Protein AF-A0A060BRE7-F1 (afdb_monomer_lite)

InterPro domains:
  IPR004276 Glycosyltransferase family 28, N-terminal domain [PF03033] (2-61)

Secondary structure (DSSP, 8-state):
-HHHHHHHHTT---EEE--STTHHHHHHHHHHTT--EEEEE-SSS--HHHHHHHTT-SEEEESSSS--STTEEE------HHHHT--TTTTHHHHHHHTT--TTS---------

Foldseek 3Di:
DVLLVVCVVVVPQEAEEADDPPQQVNLVSCVVVVRAYEYEHEDPERDPSSLVNLVRHPAYEYQDPDYPRPRYDYDHDDDDPCVVPPPCVVCVVVVCVVVVHDPVDDDDDDDDDD

Sequence (114 aa):
RQVRRLMQERGTDVVVGFGGYVCPPAYLAAARSRVPLVVHEANRRPGLANRLGARRAAAVLTAFPGSTLPGARRIGMPMRTGIAHLDREEHRAGARERLGLDPEKPALLVTGGS

Radius of gyration: 19.42 Å; chains: 1; bounding box: 44×31×47 Å

pLDDT: mean 94.06, std 5.68, range [49.31, 98.38]

Organism: NCBI:txid189680

Structure (mmCIF, N/CA/C/O backbone):
data_AF-A0A060BRE7-F1
#
_entry.id   AF-A0A060BRE7-F1
#
loop_
_atom_site.group_PDB
_atom_site.id
_atom_site.type_symbol
_atom_site.label_atom_id
_atom_site.label_alt_id
_atom_site.label_comp_id
_atom_site.label_asym_id
_atom_site.label_entity_id
_atom_site.label_seq_id
_atom_site.pdbx_PDB_ins_code
_atom_site.Cartn_x
_atom_site.Cartn_y
_atom_site.Cartn_z
_atom_site.occupancy
_atom_site.B_iso_or_equiv
_atom_site.auth_seq_id
_atom_site.auth_comp_id
_atom_site.auth_asym_id
_atom_site.auth_atom_id
_atom_site.pdbx_PDB_model_num
ATOM 1 N N . ARG A 1 1 ? -9.668 16.950 15.243 1.00 71.19 1 ARG A N 1
ATOM 2 C CA . ARG A 1 1 ? -11.072 17.439 15.217 1.00 71.19 1 ARG A CA 1
ATOM 3 C C . ARG A 1 1 ? -11.604 17.506 13.786 1.00 71.19 1 ARG A C 1
ATOM 5 O O . ARG A 1 1 ? -12.650 16.925 13.546 1.00 71.19 1 ARG A O 1
ATOM 12 N N . GLN A 1 2 ? -10.852 18.089 12.849 1.00 92.00 2 GLN A N 1
ATOM 13 C CA . GLN A 1 2 ? -11.228 18.212 11.433 1.00 92.00 2 GLN A CA 1
ATOM 14 C C . GLN A 1 2 ? -11.566 16.880 10.736 1.00 92.00 2 GLN A C 1
ATOM 16 O O . GLN A 1 2 ? -12.646 16.769 10.177 1.00 92.00 2 GLN A O 1
ATOM 21 N N . VAL A 1 3 ? -10.718 15.845 10.845 1.00 94.25 3 VAL A N 1
ATOM 22 C CA . VAL A 1 3 ? -10.967 14.551 10.165 1.00 94.25 3 VAL A CA 1
ATOM 23 C C . VAL A 1 3 ? -12.284 13.904 10.598 1.00 94.25 3 VAL A C 1
ATOM 25 O O . VAL A 1 3 ? -13.065 13.478 9.762 1.00 94.25 3 VAL A O 1
ATOM 28 N N . ARG A 1 4 ? -12.575 13.893 11.904 1.00 93.62 4 ARG A N 1
ATOM 29 C CA . ARG A 1 4 ? -13.836 13.348 12.425 1.00 93.62 4 ARG A CA 1
ATOM 30 C C . ARG A 1 4 ? -15.053 14.104 11.889 1.00 93.62 4 ARG A C 1
ATOM 32 O O . ARG A 1 4 ? -16.028 13.469 11.515 1.00 93.62 4 ARG A O 1
ATOM 39 N N . ARG A 1 5 ? -14.988 15.439 11.865 1.00 95.25 5 ARG A N 1
ATOM 40 C CA . ARG A 1 5 ? -16.062 16.279 11.321 1.00 95.25 5 ARG A CA 1
ATOM 41 C C . ARG A 1 5 ? -16.308 15.944 9.849 1.00 95.25 5 ARG A C 1
ATOM 43 O O . ARG A 1 5 ? -17.440 15.666 9.486 1.00 95.25 5 ARG A O 1
ATOM 50 N N . LEU A 1 6 ? -15.241 15.867 9.053 1.00 94.75 6 LEU A N 1
ATOM 51 C CA . LEU A 1 6 ? -15.334 15.498 7.643 1.00 94.75 6 LEU A CA 1
ATOM 52 C C . LEU A 1 6 ? -15.944 14.101 7.455 1.00 94.75 6 LEU A C 1
ATOM 54 O O . LEU A 1 6 ? -16.803 13.925 6.604 1.00 94.75 6 LEU A O 1
ATOM 58 N N . MET A 1 7 ? -15.540 13.118 8.264 1.00 94.62 7 MET A N 1
ATOM 59 C CA . MET A 1 7 ? -16.110 11.767 8.198 1.00 94.62 7 MET A CA 1
ATOM 60 C C . MET A 1 7 ? -17.617 11.751 8.486 1.00 94.62 7 MET A C 1
ATOM 62 O O . MET A 1 7 ? -18.356 11.043 7.811 1.00 94.62 7 MET A O 1
ATOM 66 N N . GLN A 1 8 ? -18.067 12.534 9.472 1.00 93.62 8 GLN A N 1
ATOM 67 C CA . GLN A 1 8 ? -19.484 12.661 9.823 1.00 93.62 8 GLN A CA 1
ATOM 68 C C . GLN A 1 8 ? -20.277 13.359 8.713 1.00 93.62 8 GLN A C 1
ATOM 70 O O . GLN A 1 8 ? -21.299 12.840 8.283 1.00 93.62 8 GLN A O 1
ATOM 75 N N . GLU A 1 9 ? -19.779 14.492 8.209 1.00 95.88 9 GLU A N 1
ATOM 76 C CA . GLU A 1 9 ? -20.411 15.254 7.119 1.00 95.88 9 GLU A CA 1
ATOM 77 C C . GLU A 1 9 ? -20.526 14.440 5.824 1.00 95.88 9 GLU A C 1
ATOM 79 O O . GLU A 1 9 ? -21.463 14.625 5.054 1.00 95.88 9 GLU A O 1
ATOM 84 N N . ARG A 1 10 ? -19.572 13.536 5.576 1.00 95.50 10 ARG A N 1
ATOM 85 C CA . ARG A 1 10 ? -19.543 12.678 4.386 1.00 95.50 10 ARG A CA 1
ATOM 86 C C . ARG A 1 10 ? -20.255 11.337 4.572 1.00 95.50 10 ARG A C 1
ATOM 88 O O . ARG A 1 10 ? -20.299 10.586 3.607 1.00 95.50 10 ARG A O 1
ATOM 95 N N . GLY A 1 11 ? -20.741 11.011 5.773 1.00 95.50 11 GLY A N 1
ATOM 96 C CA . GLY A 1 11 ? -21.329 9.698 6.061 1.00 95.50 11 GLY A CA 1
ATOM 97 C C . GLY A 1 11 ? -20.361 8.544 5.783 1.00 95.50 11 GLY A C 1
ATOM 98 O O . GLY A 1 11 ? -20.702 7.604 5.086 1.00 95.50 11 GLY A O 1
ATOM 99 N N . THR A 1 12 ? -19.111 8.645 6.246 1.00 96.81 12 THR A N 1
ATOM 100 C CA . THR A 1 12 ? -18.076 7.645 5.929 1.00 96.81 12 THR A CA 1
ATOM 101 C C . THR A 1 12 ? -18.375 6.282 6.559 1.00 96.81 12 THR A C 1
ATOM 103 O O . THR A 1 12 ? -18.324 6.153 7.781 1.00 96.81 12 THR A O 1
ATOM 106 N N . ASP A 1 13 ? -18.561 5.259 5.723 1.00 97.88 13 ASP A N 1
ATOM 107 C CA . ASP A 1 13 ? -18.836 3.881 6.161 1.00 97.88 13 ASP A CA 1
ATOM 108 C C . ASP A 1 13 ? -17.582 3.078 6.519 1.00 97.88 13 ASP A C 1
ATOM 110 O O . ASP A 1 13 ? -17.635 2.164 7.336 1.00 97.88 13 ASP A O 1
ATOM 114 N N . VAL A 1 14 ? -16.436 3.399 5.915 1.00 97.88 14 VAL A N 1
ATOM 115 C CA . VAL A 1 14 ? -15.164 2.694 6.126 1.00 97.88 14 VAL A CA 1
ATOM 116 C C . VAL A 1 14 ? -13.997 3.655 5.948 1.00 97.88 14 VAL A C 1
ATOM 118 O O . VAL A 1 14 ? -14.008 4.522 5.076 1.00 97.88 14 VAL A O 1
ATOM 121 N N . VAL A 1 15 ? -12.946 3.464 6.743 1.00 97.25 15 VAL A N 1
ATOM 122 C CA . VAL A 1 15 ? -11.646 4.109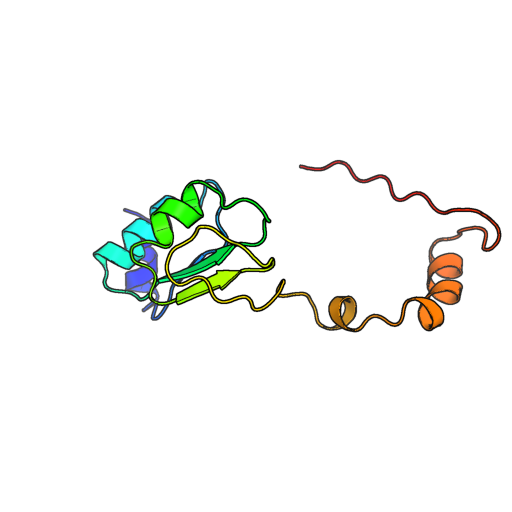 6.529 1.00 97.25 15 VAL A CA 1
ATOM 123 C C . VAL A 1 15 ? -10.637 3.058 6.097 1.00 97.25 15 VAL A C 1
ATOM 125 O O . VAL A 1 15 ? -10.473 2.046 6.773 1.00 97.25 15 VAL A O 1
ATOM 128 N N . VAL A 1 16 ? -9.922 3.317 5.003 1.00 97.25 16 VAL A N 1
ATOM 129 C CA . VAL A 1 16 ? -8.802 2.481 4.552 1.00 97.25 16 VAL A CA 1
ATOM 130 C C . VAL A 1 16 ? -7.501 3.254 4.721 1.00 97.25 16 VAL A C 1
ATOM 132 O O . VAL A 1 16 ? -7.367 4.385 4.259 1.00 97.25 16 VAL A O 1
ATOM 135 N N . GLY A 1 17 ? -6.550 2.646 5.418 1.00 96.12 17 GLY A N 1
ATOM 136 C CA . GLY A 1 17 ? -5.287 3.248 5.802 1.00 96.12 17 GLY A CA 1
ATOM 137 C C . GLY A 1 17 ? -4.084 2.477 5.290 1.00 96.12 17 GLY A C 1
ATOM 138 O O . GLY A 1 17 ? -3.994 1.274 5.511 1.00 96.12 17 GLY A O 1
ATOM 139 N N . PHE A 1 18 ? -3.133 3.178 4.676 1.00 95.75 18 PHE A N 1
ATOM 140 C CA . PHE A 1 18 ? -1.902 2.583 4.137 1.00 95.75 18 PHE A CA 1
ATOM 141 C C . PHE A 1 18 ? -0.648 2.945 4.953 1.00 95.75 18 PHE A C 1
ATOM 143 O O . PHE A 1 18 ? 0.469 2.559 4.613 1.00 95.75 18 PHE A O 1
ATOM 150 N N . GLY A 1 19 ? -0.817 3.667 6.064 1.00 92.50 19 GLY A N 1
ATOM 151 C CA . GLY A 1 19 ? 0.275 4.123 6.921 1.00 92.50 19 GLY A CA 1
ATOM 152 C C . GLY A 1 19 ? 0.823 5.498 6.536 1.00 92.50 19 GLY A C 1
ATOM 153 O O . GLY A 1 19 ? 0.189 6.273 5.828 1.00 92.50 19 GLY A O 1
ATOM 154 N N . GLY A 1 20 ? 1.994 5.840 7.072 1.00 91.56 20 GLY A N 1
ATOM 155 C CA . GLY A 1 20 ? 2.561 7.188 6.964 1.00 91.56 20 GLY A CA 1
ATOM 156 C C . GLY A 1 20 ? 2.056 8.152 8.044 1.00 91.56 20 GLY A C 1
ATOM 157 O O . GLY A 1 20 ? 1.139 7.851 8.812 1.00 91.56 20 GLY A O 1
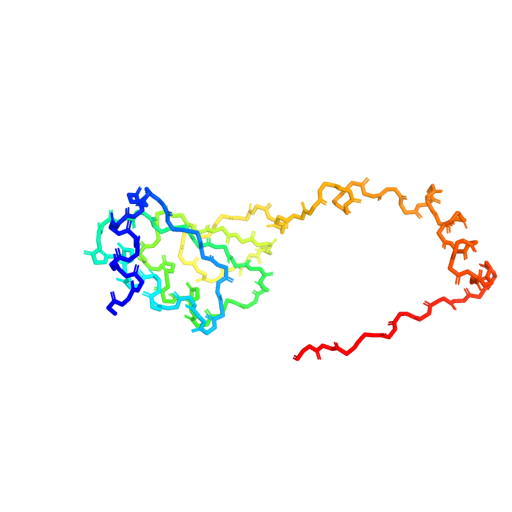ATOM 158 N N . TYR A 1 21 ? 2.695 9.319 8.135 1.00 88.81 21 TYR A N 1
ATOM 159 C CA . TYR A 1 21 ? 2.500 10.274 9.234 1.00 88.81 21 TYR A CA 1
ATOM 160 C C . TYR A 1 21 ? 1.104 10.921 9.259 1.00 88.81 21 TYR A C 1
ATOM 162 O O . TYR A 1 21 ? 0.647 11.350 10.315 1.00 88.81 21 TYR A O 1
ATOM 170 N N . VAL A 1 22 ? 0.403 10.953 8.122 1.00 90.00 22 VAL A N 1
ATOM 171 C CA . VAL A 1 22 ? -0.952 11.522 8.001 1.00 90.00 22 VAL A CA 1
ATOM 172 C C . VAL A 1 22 ? -2.061 10.589 8.500 1.00 90.00 22 VAL A C 1
ATOM 174 O O . VAL A 1 22 ? -3.166 11.042 8.791 1.00 90.00 22 VAL A O 1
ATOM 177 N N . CYS A 1 23 ? -1.788 9.289 8.621 1.00 94.50 23 CYS A N 1
ATOM 178 C CA . CYS A 1 23 ? -2.802 8.279 8.926 1.00 94.50 23 CYS A CA 1
ATOM 179 C C . CYS A 1 23 ? -3.286 8.230 10.394 1.00 94.50 23 CYS A C 1
ATOM 181 O O . CYS A 1 23 ? -4.487 8.034 10.603 1.00 94.50 23 CYS A O 1
ATOM 183 N N . PRO A 1 24 ? -2.446 8.423 11.438 1.00 95.25 24 PRO A N 1
ATOM 184 C CA . PRO A 1 24 ? -2.885 8.286 12.830 1.00 95.25 24 PRO A CA 1
ATOM 185 C C . PRO A 1 24 ? -4.110 9.139 13.220 1.00 95.25 24 PRO A C 1
ATOM 187 O O . PRO A 1 24 ? -5.011 8.597 13.868 1.00 95.25 24 PRO A O 1
ATOM 190 N N . PRO A 1 25 ? -4.237 10.424 12.817 1.00 94.38 25 PRO A N 1
ATOM 191 C CA . PRO A 1 25 ? -5.446 11.206 13.085 1.00 94.38 25 PRO A CA 1
ATOM 192 C C . PRO A 1 25 ? -6.722 10.605 12.481 1.00 94.38 25 PRO A C 1
ATOM 194 O O . PRO A 1 25 ? -7.772 10.662 13.126 1.00 94.38 25 PRO A O 1
ATOM 197 N N . ALA A 1 26 ? -6.640 10.015 11.283 1.00 95.19 26 ALA A N 1
ATOM 198 C CA . ALA A 1 26 ? -7.767 9.347 10.634 1.00 95.19 26 ALA A CA 1
ATOM 199 C C . ALA A 1 26 ? -8.132 8.039 11.342 1.00 95.19 26 ALA A C 1
ATOM 201 O O . ALA A 1 26 ? -9.306 7.801 11.618 1.00 95.19 26 ALA A O 1
ATOM 202 N N . TYR A 1 27 ? -7.138 7.245 11.748 1.00 95.62 27 TYR A N 1
ATOM 203 C CA . TYR A 1 27 ? -7.368 5.992 12.478 1.00 95.62 27 TYR A CA 1
ATOM 204 C C . TYR A 1 27 ? -8.051 6.256 13.826 1.00 95.62 27 TYR A C 1
ATOM 206 O O . TYR A 1 27 ? -9.013 5.582 14.197 1.00 95.62 27 TYR A O 1
ATOM 214 N N . LEU A 1 28 ? -7.601 7.291 14.544 1.00 94.06 28 LEU A N 1
ATOM 215 C CA . LEU A 1 28 ? -8.218 7.720 15.800 1.00 94.06 28 LEU A CA 1
ATOM 216 C C . LEU A 1 28 ? -9.631 8.282 15.597 1.00 94.06 28 LEU A C 1
ATOM 218 O O . LEU A 1 28 ? -10.487 8.109 16.466 1.00 94.06 28 LEU A O 1
ATOM 222 N N . ALA A 1 29 ? -9.886 8.984 14.490 1.00 94.75 29 ALA A N 1
ATOM 223 C CA . ALA A 1 29 ? -11.215 9.493 14.162 1.00 94.75 29 ALA A CA 1
ATOM 224 C C . ALA A 1 29 ? -12.195 8.356 13.835 1.00 94.75 29 ALA A C 1
ATOM 226 O O . ALA A 1 29 ? -13.312 8.377 14.355 1.00 94.75 29 ALA A O 1
ATOM 227 N N . ALA A 1 30 ? -11.757 7.352 13.072 1.00 95.56 30 ALA A N 1
ATOM 228 C CA . ALA A 1 30 ? -12.530 6.151 12.769 1.00 95.56 30 ALA A CA 1
ATOM 229 C C . ALA A 1 30 ? -12.913 5.395 14.044 1.00 95.56 30 ALA A C 1
ATOM 231 O O . ALA A 1 30 ? -14.098 5.205 14.316 1.00 95.56 30 ALA A O 1
ATOM 232 N N . ALA A 1 31 ? -11.930 5.111 14.907 1.00 92.81 31 ALA A N 1
ATOM 233 C CA . ALA A 1 31 ? -12.161 4.435 16.182 1.00 92.81 31 ALA A CA 1
ATOM 234 C C . ALA A 1 31 ? -13.161 5.188 17.081 1.00 92.81 31 ALA A C 1
ATOM 236 O O . ALA A 1 31 ? -14.060 4.583 17.658 1.00 92.81 31 ALA A O 1
ATOM 237 N N . ARG A 1 32 ? -13.043 6.521 17.178 1.00 92.44 32 ARG A N 1
ATOM 238 C CA . ARG A 1 32 ? -13.963 7.355 17.976 1.00 92.44 32 ARG A CA 1
ATOM 239 C C . ARG A 1 32 ? -15.368 7.458 17.390 1.00 92.44 32 ARG A C 1
ATOM 241 O O . ARG A 1 32 ? -16.299 7.729 18.138 1.00 92.44 32 ARG A O 1
ATOM 248 N N . SER A 1 33 ? -15.506 7.281 16.081 1.00 93.19 33 SER A N 1
ATOM 249 C CA . SER A 1 33 ? -16.791 7.370 15.376 1.00 93.19 33 SER A CA 1
ATOM 250 C C . SER A 1 33 ? -17.415 5.997 15.134 1.00 93.19 33 SER A C 1
ATOM 252 O O . SER A 1 33 ? -18.447 5.921 14.484 1.00 93.19 33 SER A O 1
ATOM 254 N N . ARG A 1 34 ? -16.791 4.920 15.643 1.00 94.38 34 ARG A N 1
ATOM 255 C CA . ARG A 1 34 ? -17.172 3.519 15.391 1.00 94.38 34 ARG A CA 1
ATOM 256 C C . ARG A 1 34 ? -17.258 3.167 13.899 1.00 94.38 34 ARG A C 1
ATOM 258 O O . ARG A 1 34 ? -17.988 2.261 13.522 1.00 94.38 34 ARG A O 1
ATOM 265 N N . VAL A 1 35 ? -16.477 3.857 13.071 1.00 97.19 35 VAL A N 1
ATOM 266 C CA . VAL A 1 35 ? -16.334 3.549 11.646 1.00 97.19 35 VAL A CA 1
ATOM 267 C C . VAL A 1 35 ? -15.257 2.468 11.497 1.00 97.19 35 VAL A C 1
ATOM 269 O O . VAL A 1 35 ? -14.152 2.657 12.024 1.00 97.19 35 VAL A O 1
ATOM 272 N N . PRO A 1 36 ? -15.536 1.344 10.813 1.00 98.00 36 PRO A N 1
ATOM 273 C CA . PRO A 1 36 ? -14.558 0.293 10.569 1.00 98.00 36 PRO A CA 1
ATOM 274 C C . PRO A 1 36 ? -13.285 0.815 9.890 1.00 98.00 36 PRO A C 1
ATOM 276 O O . PRO A 1 36 ? -13.329 1.548 8.901 1.00 98.00 36 PRO A O 1
ATOM 279 N N . LEU A 1 37 ? -12.135 0.406 10.428 1.00 97.94 37 LEU A N 1
ATOM 280 C CA . LEU A 1 37 ? -10.814 0.708 9.883 1.00 97.94 37 LEU A CA 1
ATOM 281 C C . LEU A 1 37 ? -10.232 -0.538 9.211 1.00 97.94 37 LEU A C 1
ATOM 283 O O . LEU A 1 37 ? -10.095 -1.576 9.854 1.00 97.94 37 LEU A O 1
ATOM 287 N N . VAL A 1 38 ? -9.817 -0.416 7.956 1.00 98.25 38 VAL A N 1
ATOM 288 C CA . VAL A 1 38 ? -8.991 -1.402 7.254 1.00 98.25 38 VAL A CA 1
ATOM 289 C C . VAL A 1 38 ? -7.580 -0.847 7.138 1.00 98.25 38 VAL A C 1
ATOM 291 O O . VAL A 1 38 ? -7.388 0.275 6.679 1.00 98.25 38 VAL A O 1
ATOM 294 N N . VAL A 1 39 ? -6.584 -1.626 7.547 1.00 97.81 39 VAL A N 1
ATOM 295 C CA . VAL A 1 39 ? -5.170 -1.267 7.392 1.00 97.81 39 VAL A CA 1
ATOM 296 C C . VAL A 1 39 ? -4.555 -2.132 6.305 1.00 97.81 39 VAL A C 1
ATOM 298 O O . VAL A 1 39 ? -4.723 -3.348 6.328 1.00 97.81 39 VAL A O 1
ATOM 301 N N . HIS A 1 40 ? -3.799 -1.528 5.393 1.00 97.88 40 HIS A N 1
ATOM 302 C CA . HIS A 1 40 ? -2.906 -2.231 4.482 1.00 97.88 40 HIS A CA 1
ATOM 303 C C . HIS A 1 40 ? -1.454 -1.816 4.743 1.00 97.88 40 HIS A C 1
ATOM 305 O O . HIS A 1 40 ? -1.132 -0.630 4.784 1.00 97.88 40 HIS A O 1
ATOM 311 N N . GLU A 1 41 ? -0.573 -2.792 4.960 1.00 97.25 41 GLU A N 1
ATOM 312 C CA . GLU A 1 41 ? 0.865 -2.564 5.095 1.00 97.25 41 GLU A CA 1
ATOM 313 C C . GLU A 1 41 ? 1.593 -2.955 3.804 1.00 97.25 41 GLU A C 1
ATOM 315 O O . GLU A 1 41 ? 1.737 -4.135 3.460 1.00 97.25 41 GLU A O 1
ATOM 320 N N . ALA A 1 42 ? 2.063 -1.918 3.115 1.00 95.50 42 ALA A N 1
ATOM 321 C CA . ALA A 1 42 ? 2.816 -1.984 1.875 1.00 95.50 42 ALA A CA 1
ATOM 322 C C . ALA A 1 42 ? 4.268 -2.442 2.080 1.00 95.50 42 ALA A C 1
ATOM 324 O O . ALA A 1 42 ? 4.869 -2.978 1.155 1.00 95.50 42 ALA A O 1
ATOM 325 N N . ASN A 1 43 ? 4.837 -2.254 3.273 1.00 94.25 43 ASN A N 1
ATOM 326 C CA . ASN A 1 43 ? 6.238 -2.543 3.555 1.00 94.25 43 ASN A CA 1
ATOM 327 C C . ASN A 1 43 ? 6.435 -3.916 4.197 1.00 94.25 43 ASN A C 1
ATOM 329 O O . ASN A 1 43 ? 5.560 -4.472 4.857 1.00 94.25 43 ASN A O 1
ATOM 333 N N . ARG A 1 44 ? 7.656 -4.449 4.086 1.00 92.25 44 ARG A N 1
ATOM 334 C CA . ARG A 1 44 ? 8.029 -5.692 4.776 1.00 92.25 44 ARG A CA 1
ATOM 335 C C . ARG A 1 44 ? 8.061 -5.532 6.299 1.00 92.25 44 ARG A C 1
ATOM 337 O O . ARG A 1 44 ? 7.741 -6.468 7.023 1.00 92.25 44 ARG A O 1
ATOM 344 N N . ARG A 1 45 ? 8.469 -4.359 6.794 1.00 94.06 45 ARG A N 1
ATOM 345 C CA . ARG A 1 45 ? 8.467 -4.023 8.224 1.00 94.06 45 ARG A CA 1
ATOM 346 C C . ARG A 1 45 ? 7.341 -3.031 8.498 1.00 94.06 45 ARG A C 1
ATOM 348 O O . ARG A 1 45 ? 7.403 -1.929 7.958 1.00 94.06 45 ARG A O 1
ATOM 355 N N . PRO A 1 46 ? 6.360 -3.371 9.352 1.00 94.38 46 PRO A N 1
ATOM 356 C CA . PRO A 1 46 ? 5.236 -2.482 9.588 1.00 94.38 46 PRO A CA 1
ATOM 357 C C . PRO A 1 46 ? 5.647 -1.150 10.205 1.00 94.38 46 PRO A C 1
ATOM 359 O O . PRO A 1 46 ? 6.390 -1.133 11.198 1.00 94.38 46 PRO A O 1
ATOM 362 N N . GLY A 1 47 ? 5.121 -0.056 9.655 1.00 93.06 47 GLY A N 1
ATOM 363 C CA . GLY A 1 47 ? 5.334 1.297 10.165 1.00 93.06 47 GLY A CA 1
ATOM 364 C C . GLY A 1 47 ? 4.547 1.580 11.449 1.00 93.06 47 GLY A C 1
ATOM 365 O O . GLY A 1 47 ? 3.566 0.903 11.763 1.00 93.06 47 GLY A O 1
ATOM 366 N N . LEU A 1 48 ? 4.947 2.613 12.200 1.00 94.25 48 LEU A N 1
ATOM 367 C CA . LEU A 1 48 ? 4.315 2.962 13.484 1.00 94.25 48 LEU A CA 1
ATOM 368 C C . LEU A 1 48 ? 2.813 3.249 13.353 1.00 94.25 48 LEU A C 1
ATOM 370 O O . LEU A 1 48 ? 2.028 2.776 14.174 1.00 94.25 48 LEU A O 1
ATOM 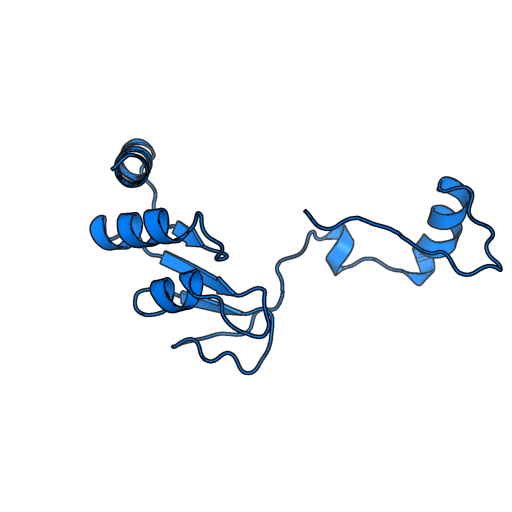374 N N . ALA A 1 49 ? 2.402 3.964 12.301 1.00 94.50 49 ALA A N 1
ATOM 375 C CA . ALA A 1 49 ? 0.993 4.263 12.052 1.00 94.50 49 ALA A CA 1
ATOM 376 C C . ALA A 1 49 ? 0.157 2.982 11.896 1.00 94.50 49 ALA A C 1
ATOM 378 O O . ALA A 1 49 ? -0.881 2.834 12.539 1.00 94.50 49 ALA A O 1
ATOM 379 N N . ASN A 1 50 ? 0.637 2.021 11.106 1.00 95.94 50 ASN A N 1
ATOM 380 C CA . ASN A 1 50 ? -0.070 0.762 10.879 1.00 95.94 50 ASN A CA 1
ATOM 381 C C . ASN A 1 50 ? -0.040 -0.146 12.110 1.00 95.94 50 ASN A C 1
ATOM 383 O O . ASN A 1 50 ? -1.053 -0.768 12.410 1.00 95.94 50 ASN A O 1
ATOM 387 N N . ARG A 1 51 ? 1.046 -0.150 12.898 1.00 95.19 51 ARG A N 1
ATOM 388 C CA . ARG A 1 51 ? 1.068 -0.828 14.211 1.00 95.19 51 ARG A CA 1
ATOM 389 C C . ARG A 1 51 ? 0.014 -0.268 15.167 1.00 95.19 51 ARG A C 1
ATOM 391 O O . ARG A 1 51 ? -0.617 -1.036 15.891 1.00 95.19 51 ARG A O 1
ATOM 398 N N . LEU A 1 52 ? -0.186 1.052 15.165 1.00 93.50 52 LEU A N 1
ATOM 399 C CA . LEU A 1 52 ? -1.223 1.706 15.962 1.00 93.50 52 LEU A CA 1
ATOM 400 C C . LEU A 1 52 ? -2.631 1.323 15.480 1.00 93.50 52 LEU A C 1
ATOM 402 O O . LEU A 1 52 ? -3.470 0.953 16.300 1.00 93.50 52 LEU A O 1
ATOM 406 N N . GLY A 1 53 ? -2.881 1.401 14.169 1.00 94.25 53 GLY A N 1
ATOM 407 C CA . GLY A 1 53 ? -4.188 1.109 13.573 1.00 94.25 53 GLY A CA 1
ATOM 408 C C . GLY A 1 53 ? -4.590 -0.363 13.669 1.00 94.25 53 GLY A C 1
ATOM 409 O O . GLY A 1 53 ? -5.729 -0.665 14.016 1.00 94.25 53 GLY A O 1
ATOM 410 N N . ALA A 1 54 ? -3.647 -1.282 13.442 1.00 95.69 54 ALA A N 1
ATOM 411 C CA . ALA A 1 54 ? -3.909 -2.717 13.328 1.00 95.69 54 ALA A CA 1
ATOM 412 C C . ALA A 1 54 ? -4.568 -3.333 14.570 1.00 95.69 54 ALA A C 1
ATOM 414 O O . ALA A 1 54 ? -5.380 -4.239 14.442 1.00 95.69 54 ALA A O 1
ATOM 415 N N . ARG A 1 55 ? -4.283 -2.821 15.775 1.00 91.94 55 ARG A N 1
ATOM 416 C CA . ARG A 1 55 ? -4.871 -3.341 17.027 1.00 91.94 55 ARG A CA 1
ATOM 417 C C . ARG A 1 55 ? -6.391 -3.189 17.116 1.00 91.94 55 ARG A C 1
ATOM 419 O O . ARG A 1 55 ? -7.013 -3.856 17.932 1.00 91.94 55 ARG A O 1
ATOM 426 N N . ARG A 1 56 ? -6.972 -2.263 16.351 1.00 90.38 56 ARG A N 1
ATOM 427 C CA . ARG A 1 56 ? -8.415 -1.969 16.338 1.00 90.38 56 ARG A CA 1
ATOM 428 C C . ARG A 1 56 ? -8.992 -1.982 14.924 1.00 90.38 56 ARG A C 1
ATOM 430 O O . ARG A 1 56 ? -10.094 -1.486 14.710 1.00 90.38 56 ARG A O 1
ATOM 437 N N . ALA A 1 57 ? -8.228 -2.487 13.962 1.00 96.62 57 ALA A N 1
ATOM 438 C CA . ALA A 1 57 ? -8.678 -2.587 12.590 1.00 96.62 57 ALA A CA 1
ATOM 439 C C . ALA A 1 57 ? -9.679 -3.741 12.466 1.00 96.62 57 ALA A C 1
ATOM 441 O O . ALA A 1 57 ? -9.478 -4.809 13.038 1.00 96.62 57 ALA A O 1
ATOM 442 N N . ALA A 1 58 ? -10.734 -3.527 11.685 1.00 97.88 58 ALA A N 1
ATOM 443 C CA . ALA A 1 58 ? -11.648 -4.581 11.265 1.00 97.88 58 ALA A CA 1
ATOM 444 C C . ALA A 1 58 ? -10.947 -5.589 10.337 1.00 97.88 58 ALA A C 1
ATOM 446 O O . ALA A 1 58 ? -11.294 -6.765 10.324 1.00 97.88 58 ALA A O 1
ATOM 447 N N . ALA A 1 59 ? -9.940 -5.138 9.581 1.00 98.12 59 ALA A N 1
ATOM 448 C CA . ALA A 1 59 ? -9.079 -6.006 8.790 1.00 98.12 59 ALA A CA 1
ATOM 449 C C . ALA A 1 59 ? -7.659 -5.442 8.684 1.00 98.12 59 ALA A C 1
ATOM 451 O O . ALA A 1 59 ? -7.461 -4.232 8.541 1.00 98.12 59 ALA A O 1
ATOM 452 N N . VAL A 1 60 ? -6.676 -6.341 8.698 1.00 98.31 60 VAL A N 1
ATOM 453 C CA . VAL A 1 60 ? -5.264 -6.025 8.470 1.00 98.31 60 VAL A CA 1
ATOM 454 C C . VAL A 1 60 ? -4.782 -6.808 7.258 1.00 98.31 60 VAL A C 1
ATOM 456 O O . VAL A 1 60 ? -4.813 -8.036 7.235 1.00 98.31 60 VAL A O 1
ATOM 459 N N . LEU A 1 61 ? -4.348 -6.088 6.234 1.00 98.38 61 LEU A N 1
ATOM 460 C CA . LEU A 1 61 ? -3.948 -6.604 4.932 1.00 98.38 61 LEU A CA 1
ATOM 461 C C . LEU A 1 61 ? -2.466 -6.301 4.705 1.00 98.38 61 LEU A C 1
ATOM 463 O O . LEU A 1 61 ? -1.973 -5.266 5.150 1.00 98.38 61 LEU A O 1
ATOM 467 N N . THR A 1 62 ? -1.726 -7.188 4.044 1.00 98.00 62 THR A N 1
ATOM 468 C CA . THR A 1 62 ? -0.282 -6.980 3.836 1.00 98.00 62 THR A CA 1
ATOM 469 C C . THR A 1 62 ? 0.175 -7.339 2.433 1.00 98.00 62 THR A C 1
ATOM 471 O O . THR A 1 62 ? -0.337 -8.275 1.808 1.00 98.00 62 THR A O 1
ATOM 474 N N . ALA A 1 63 ? 1.185 -6.611 1.950 1.00 97.19 63 ALA A N 1
ATOM 475 C CA . ALA A 1 63 ? 1.842 -6.922 0.687 1.00 97.19 63 ALA A CA 1
ATOM 476 C C . ALA A 1 63 ? 2.779 -8.131 0.801 1.00 97.19 63 ALA A C 1
ATOM 478 O O . ALA A 1 63 ? 2.797 -8.998 -0.071 1.00 97.19 63 ALA A O 1
ATOM 479 N N . PHE A 1 64 ? 3.513 -8.221 1.909 1.00 95.69 64 PHE A N 1
ATOM 480 C CA . PHE A 1 64 ? 4.532 -9.244 2.126 1.00 95.69 64 PHE A CA 1
ATOM 481 C C . PHE A 1 64 ? 4.089 -10.307 3.146 1.00 95.69 64 PHE A C 1
ATOM 483 O O . PHE A 1 64 ? 3.259 -10.021 4.021 1.00 95.69 64 PHE A O 1
ATOM 490 N N . PRO A 1 65 ? 4.623 -11.542 3.054 1.00 95.62 65 PRO A N 1
ATOM 491 C CA . PRO A 1 65 ? 4.477 -12.543 4.109 1.00 95.62 65 PRO A CA 1
ATOM 492 C C . PRO A 1 65 ? 5.226 -12.146 5.390 1.00 95.62 65 PRO A C 1
ATOM 494 O O . PRO A 1 65 ? 6.167 -11.355 5.348 1.00 95.62 65 PRO A O 1
ATOM 497 N N . GLY A 1 66 ? 4.847 -12.756 6.518 1.00 94.12 66 GLY A N 1
ATOM 498 C CA . GLY A 1 66 ? 5.598 -12.649 7.777 1.00 94.12 66 GLY A CA 1
ATOM 499 C C . GLY A 1 66 ? 5.450 -11.312 8.507 1.00 94.12 66 GLY A C 1
ATOM 500 O O . GLY A 1 66 ? 6.341 -10.923 9.259 1.00 94.12 66 GLY A O 1
ATOM 501 N N . SER A 1 67 ? 4.354 -10.584 8.276 1.00 95.44 67 SER A N 1
ATOM 502 C CA . SER A 1 67 ? 4.069 -9.356 9.021 1.00 95.44 67 SER A CA 1
ATOM 503 C C . SER A 1 67 ? 3.811 -9.649 10.498 1.00 95.44 67 SER A C 1
ATOM 505 O O . SER A 1 67 ? 3.158 -10.630 10.842 1.00 95.44 67 SER A O 1
ATOM 507 N N . THR A 1 68 ? 4.279 -8.757 11.368 1.00 95.81 68 THR A N 1
ATOM 508 C CA . THR A 1 68 ? 4.065 -8.823 12.822 1.00 95.81 68 THR A CA 1
ATOM 509 C C . THR A 1 68 ? 2.773 -8.140 13.276 1.00 95.81 68 THR A C 1
ATOM 511 O O . THR A 1 68 ? 2.510 -8.055 14.476 1.00 95.81 68 THR A O 1
ATOM 514 N N . LEU A 1 69 ? 1.972 -7.605 12.348 1.00 96.81 69 LEU A N 1
ATOM 515 C CA . LEU A 1 69 ? 0.690 -6.994 12.691 1.00 96.81 69 LEU A CA 1
ATOM 516 C C . LEU A 1 69 ? -0.345 -8.069 13.079 1.00 96.81 69 LEU A C 1
ATOM 518 O O . LEU A 1 69 ? -0.420 -9.108 12.422 1.00 96.81 69 LEU A O 1
ATOM 522 N N . PRO A 1 70 ? -1.174 -7.823 14.109 1.00 95.50 70 PRO A N 1
ATOM 523 C CA . PRO A 1 70 ? -2.202 -8.770 14.530 1.00 95.50 70 PRO A CA 1
ATOM 524 C C . PRO A 1 70 ? -3.242 -8.979 13.423 1.00 95.50 70 PRO A C 1
ATOM 526 O O . PRO A 1 70 ? -3.675 -8.018 12.791 1.00 95.50 70 PRO A O 1
ATOM 529 N N . GLY A 1 71 ? -3.640 -10.232 13.190 1.00 95.38 71 GLY A N 1
ATOM 530 C CA . GLY A 1 71 ? -4.663 -10.572 12.192 1.00 95.38 71 GLY A CA 1
ATOM 531 C C . GLY A 1 71 ? -4.258 -10.297 10.738 1.00 95.38 71 GLY A C 1
ATOM 532 O O . GLY A 1 71 ? -5.129 -10.176 9.880 1.00 95.38 71 GLY A O 1
ATOM 533 N N . ALA A 1 72 ? -2.958 -10.165 10.451 1.00 97.31 72 ALA A N 1
ATOM 534 C CA . ALA A 1 72 ? -2.464 -9.861 9.114 1.00 97.31 72 ALA A CA 1
ATOM 535 C C . ALA A 1 72 ? -2.813 -10.958 8.094 1.00 97.31 72 ALA A C 1
ATOM 537 O O . ALA A 1 72 ? -2.385 -12.106 8.216 1.00 97.31 72 ALA A O 1
ATOM 538 N N . ARG A 1 73 ? -3.517 -10.569 7.028 1.00 97.94 73 ARG A N 1
ATOM 539 C CA . ARG A 1 73 ? -3.787 -11.401 5.852 1.00 97.94 73 ARG A CA 1
ATOM 540 C C . ARG A 1 73 ? -3.013 -10.879 4.645 1.00 97.94 73 ARG A C 1
ATOM 542 O O . ARG A 1 73 ? -3.209 -9.743 4.214 1.00 97.94 73 ARG A O 1
ATOM 549 N N . ARG A 1 74 ? -2.162 -11.721 4.056 1.00 97.62 74 ARG A N 1
ATOM 550 C CA . ARG A 1 74 ? -1.411 -11.358 2.848 1.00 97.62 74 ARG A CA 1
ATOM 551 C C . ARG A 1 74 ? -2.345 -11.304 1.640 1.00 97.62 74 ARG A C 1
ATOM 553 O O . ARG A 1 74 ? -2.969 -12.309 1.315 1.00 97.62 74 ARG A O 1
ATOM 560 N N . ILE A 1 75 ? -2.379 -10.159 0.961 1.00 96.44 75 ILE A N 1
ATOM 561 C CA . ILE A 1 75 ? -3.105 -9.974 -0.309 1.00 96.44 75 ILE A CA 1
ATOM 562 C C . ILE A 1 75 ? -2.217 -9.440 -1.441 1.00 96.44 75 ILE A C 1
ATOM 564 O O . ILE A 1 75 ? -2.681 -9.305 -2.566 1.00 96.44 75 ILE A O 1
ATOM 568 N N . GLY A 1 76 ? -0.950 -9.132 -1.155 1.00 95.56 76 GLY A N 1
ATOM 569 C CA . GLY A 1 76 ? -0.064 -8.482 -2.117 1.00 95.56 76 GLY A CA 1
ATOM 570 C C . GLY A 1 76 ? -0.225 -6.960 -2.132 1.00 95.56 76 GLY A C 1
ATOM 571 O O . GLY A 1 76 ? -0.923 -6.372 -1.298 1.00 95.56 76 GLY A O 1
ATOM 572 N N . MET A 1 77 ? 0.501 -6.313 -3.041 1.00 94.81 77 MET A N 1
ATOM 573 C CA . MET A 1 77 ? 0.399 -4.875 -3.268 1.00 94.81 77 MET A CA 1
ATOM 574 C C . MET A 1 77 ? -0.759 -4.607 -4.236 1.00 94.81 77 MET A C 1
ATOM 576 O O . MET A 1 77 ? -0.724 -5.126 -5.352 1.00 94.81 77 MET A O 1
ATOM 580 N N . PRO A 1 78 ? -1.759 -3.791 -3.870 1.00 91.25 78 PRO A N 1
ATOM 581 C CA . PRO A 1 78 ? -2.725 -3.284 -4.831 1.00 91.25 78 PRO A CA 1
ATOM 582 C C . PRO A 1 78 ? -1.992 -2.409 -5.848 1.00 91.25 78 PRO A C 1
ATOM 584 O O . PRO A 1 78 ? -1.405 -1.386 -5.497 1.00 91.25 78 PRO A O 1
ATOM 587 N N . MET A 1 79 ? -1.993 -2.828 -7.108 1.00 91.50 79 MET A N 1
ATOM 588 C CA . MET A 1 79 ? -1.321 -2.127 -8.199 1.00 91.50 79 MET A CA 1
ATOM 589 C C . MET A 1 79 ? -2.325 -1.803 -9.301 1.00 91.50 79 MET A C 1
ATOM 591 O O . MET A 1 79 ? -3.340 -2.480 -9.457 1.00 91.50 79 MET A O 1
ATOM 595 N N . ARG A 1 80 ? -2.036 -0.765 -10.092 1.00 94.06 80 ARG A N 1
ATOM 596 C CA . ARG A 1 80 ? -2.805 -0.470 -11.306 1.00 94.06 80 ARG A CA 1
ATOM 597 C C . ARG A 1 80 ? -2.759 -1.688 -12.231 1.00 94.06 80 ARG A C 1
ATOM 599 O O . ARG A 1 80 ? -1.676 -2.217 -12.463 1.00 94.06 80 ARG A O 1
ATOM 606 N N . THR A 1 81 ? -3.898 -2.072 -12.805 1.00 93.12 81 THR A N 1
ATOM 607 C CA . THR A 1 81 ? -4.043 -3.255 -13.674 1.00 93.12 81 THR A CA 1
ATOM 608 C C . THR A 1 81 ? -2.983 -3.311 -14.775 1.00 93.12 81 THR A C 1
ATOM 610 O O . THR A 1 81 ? -2.302 -4.320 -14.916 1.00 93.12 81 THR A O 1
ATOM 613 N N . GLY A 1 82 ? -2.753 -2.196 -15.479 1.00 92.69 82 GLY A N 1
ATOM 614 C CA . GLY A 1 82 ? -1.737 -2.117 -16.538 1.00 92.69 82 GLY A CA 1
ATOM 615 C C . GLY A 1 82 ? -0.283 -2.254 -16.067 1.00 92.69 82 GLY A C 1
ATOM 616 O O . GLY A 1 82 ? 0.596 -2.417 -16.897 1.00 92.69 82 GLY A O 1
ATOM 617 N N . ILE A 1 83 ? -0.015 -2.186 -14.758 1.00 92.06 83 ILE A N 1
ATOM 618 C CA . ILE A 1 83 ? 1.302 -2.491 -14.176 1.00 92.06 83 ILE A CA 1
ATOM 619 C C . ILE A 1 83 ? 1.323 -3.934 -13.660 1.00 92.06 83 ILE A C 1
ATOM 621 O O . ILE A 1 83 ? 2.286 -4.654 -13.899 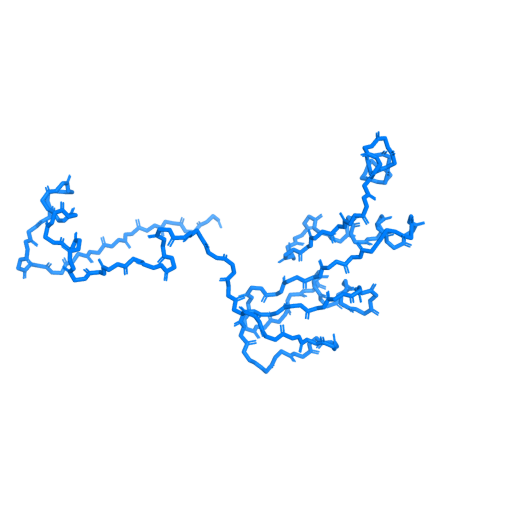1.00 92.06 83 ILE A O 1
ATOM 625 N N . ALA A 1 84 ? 0.262 -4.363 -12.970 1.00 92.44 84 ALA A N 1
ATOM 626 C CA . ALA A 1 84 ? 0.148 -5.705 -12.396 1.00 92.44 84 ALA A CA 1
ATOM 627 C C . ALA A 1 84 ? 0.188 -6.822 -13.453 1.00 92.44 84 ALA A C 1
ATOM 629 O O . ALA A 1 84 ? 0.672 -7.914 -13.167 1.00 92.44 84 ALA A O 1
ATOM 630 N N . HIS A 1 85 ? -0.310 -6.536 -14.657 1.00 93.56 85 HIS A N 1
ATOM 631 C CA . HIS A 1 85 ? -0.399 -7.480 -15.773 1.00 93.56 85 HIS A CA 1
ATOM 632 C C . HIS A 1 85 ? 0.443 -7.046 -16.979 1.00 93.56 85 HIS A C 1
ATOM 634 O O . HIS A 1 85 ? 0.144 -7.434 -18.102 1.00 93.56 85 HIS A O 1
ATOM 640 N N . LEU A 1 86 ? 1.458 -6.202 -16.769 1.00 94.69 86 LEU A N 1
ATOM 641 C CA . LEU A 1 86 ? 2.310 -5.722 -17.854 1.00 94.69 86 LEU A CA 1
ATOM 642 C C . LEU A 1 86 ? 3.111 -6.880 -18.467 1.00 94.69 86 LEU A C 1
ATOM 644 O O . LEU A 1 86 ? 3.967 -7.450 -17.785 1.00 94.69 86 LEU A O 1
ATOM 648 N N . ASP A 1 87 ? 2.913 -7.152 -19.759 1.00 95.88 87 ASP A N 1
ATOM 649 C CA . ASP A 1 87 ? 3.842 -7.988 -20.518 1.00 95.88 87 ASP A CA 1
ATOM 650 C C . ASP A 1 87 ? 5.093 -7.173 -20.858 1.00 95.88 87 ASP A C 1
ATOM 652 O O . ASP A 1 87 ? 5.119 -6.278 -21.708 1.00 95.88 87 ASP A O 1
ATOM 656 N N . ARG A 1 88 ? 6.158 -7.444 -20.110 1.00 93.25 88 ARG A N 1
ATOM 657 C CA . ARG A 1 88 ? 7.410 -6.700 -20.234 1.00 93.25 88 ARG A CA 1
ATOM 658 C C . ARG A 1 88 ? 8.193 -7.067 -21.481 1.00 93.25 88 ARG A C 1
ATOM 660 O O . ARG A 1 88 ? 9.017 -6.250 -21.883 1.00 93.25 88 ARG A O 1
ATOM 667 N N . GLU A 1 89 ? 8.028 -8.273 -22.012 1.00 94.12 89 GLU A N 1
ATOM 668 C CA . GLU A 1 89 ? 8.755 -8.706 -23.204 1.00 94.12 89 GLU A CA 1
ATOM 669 C C . GLU A 1 89 ? 8.079 -8.128 -24.445 1.00 94.12 89 GLU A C 1
ATOM 671 O O . GLU A 1 89 ? 8.748 -7.475 -25.245 1.00 94.12 89 GLU A O 1
ATOM 676 N N . GLU A 1 90 ? 6.749 -8.232 -24.527 1.00 96.31 90 GLU A N 1
ATOM 677 C CA . GLU A 1 90 ? 5.955 -7.681 -25.630 1.00 96.31 90 GLU A CA 1
ATOM 678 C C . GLU A 1 90 ? 6.166 -6.166 -25.782 1.00 96.31 90 GLU A C 1
ATOM 680 O O . GLU A 1 90 ? 6.446 -5.659 -26.870 1.00 96.31 90 GLU A O 1
ATOM 685 N N . HIS A 1 91 ? 6.089 -5.415 -24.681 1.00 94.38 91 HIS A N 1
ATOM 686 C CA . HIS A 1 91 ? 6.137 -3.954 -24.743 1.00 94.38 91 HIS A CA 1
ATOM 687 C C . HIS A 1 91 ? 7.554 -3.364 -24.779 1.00 94.38 91 HIS A C 1
ATOM 689 O O . HIS A 1 91 ? 7.698 -2.146 -24.931 1.00 94.38 91 HIS A O 1
ATOM 695 N N . ARG A 1 92 ? 8.613 -4.176 -24.639 1.00 93.56 92 ARG A N 1
ATOM 696 C CA . ARG A 1 92 ? 9.991 -3.670 -24.493 1.00 93.56 92 ARG A CA 1
ATOM 697 C C . ARG A 1 92 ? 10.446 -2.847 -25.692 1.00 93.56 92 ARG A C 1
ATOM 699 O O . ARG A 1 92 ? 10.959 -1.746 -25.499 1.00 93.56 92 ARG A O 1
ATOM 706 N N . ALA A 1 93 ? 10.287 -3.386 -26.900 1.00 95.12 93 ALA A N 1
ATOM 707 C CA . ALA A 1 93 ? 10.789 -2.760 -28.122 1.00 95.12 93 ALA A CA 1
ATOM 708 C C . ALA A 1 93 ? 10.111 -1.403 -28.367 1.00 95.12 93 ALA A C 1
ATOM 710 O O . ALA A 1 93 ? 10.790 -0.379 -28.441 1.00 95.12 93 ALA A O 1
ATOM 711 N N . GLY A 1 94 ? 8.774 -1.376 -28.350 1.00 95.69 94 GLY A N 1
ATOM 712 C CA . GLY A 1 94 ? 8.007 -0.143 -28.543 1.00 95.69 94 GLY A CA 1
ATOM 713 C C . GLY A 1 94 ? 8.230 0.894 -27.436 1.00 95.69 94 GLY A C 1
ATOM 714 O O . GLY A 1 94 ? 8.243 2.095 -27.701 1.00 95.69 94 GLY A O 1
ATOM 715 N N . ALA A 1 95 ? 8.451 0.464 -26.188 1.00 95.06 95 ALA A N 1
ATOM 716 C CA . ALA A 1 95 ? 8.790 1.386 -25.106 1.00 95.06 95 ALA A CA 1
ATOM 717 C C . ALA A 1 95 ? 10.160 2.045 -25.319 1.00 95.06 95 ALA A C 1
ATOM 719 O O . ALA A 1 95 ? 10.294 3.247 -25.095 1.00 95.06 95 ALA A O 1
ATOM 720 N N . ARG A 1 96 ? 11.166 1.279 -25.760 1.00 95.81 96 ARG A N 1
ATOM 721 C CA . ARG A 1 96 ? 12.512 1.802 -26.037 1.00 95.81 96 ARG A CA 1
ATOM 722 C C . ARG A 1 96 ? 12.513 2.780 -27.203 1.00 95.81 96 ARG A C 1
ATOM 724 O O . ARG A 1 96 ? 13.064 3.864 -27.054 1.00 95.81 96 ARG A O 1
ATOM 731 N N . GLU A 1 97 ? 11.836 2.441 -28.297 1.00 96.62 97 GLU A N 1
ATOM 732 C CA . GLU A 1 97 ? 11.681 3.325 -29.457 1.00 96.62 97 GLU A CA 1
ATOM 733 C C . GLU A 1 97 ? 11.047 4.664 -29.056 1.00 96.62 97 GLU A C 1
ATOM 735 O O . GLU A 1 97 ? 11.628 5.725 -29.275 1.00 96.62 97 GLU A O 1
ATOM 740 N N . A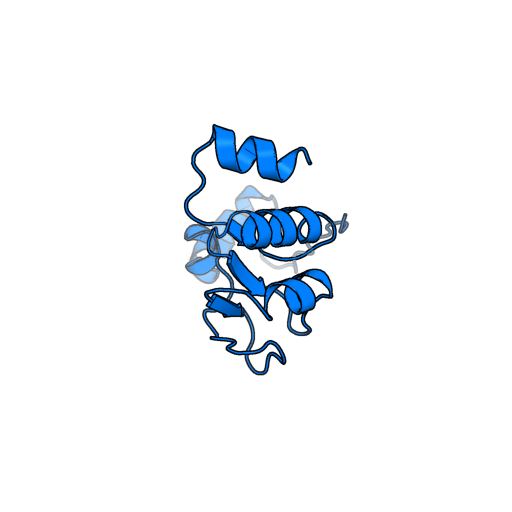RG A 1 98 ? 9.904 4.621 -28.360 1.00 97.06 98 ARG A N 1
ATOM 741 C CA . ARG A 1 98 ? 9.202 5.825 -27.885 1.00 97.06 98 ARG A CA 1
ATOM 742 C C . ARG A 1 98 ? 10.027 6.701 -26.945 1.00 97.06 98 ARG A C 1
ATOM 744 O O . ARG A 1 98 ? 9.780 7.900 -26.865 1.00 97.06 98 ARG A O 1
ATOM 751 N N . LEU A 1 99 ? 10.929 6.098 -26.174 1.00 96.12 99 LEU A N 1
ATOM 752 C CA . LEU A 1 99 ? 11.801 6.801 -25.232 1.00 96.12 99 LEU A CA 1
ATOM 753 C C . LEU A 1 99 ? 13.149 7.199 -25.857 1.00 96.12 99 LEU A C 1
ATOM 755 O O . LEU A 1 99 ? 13.963 7.805 -25.166 1.00 96.12 99 LEU A O 1
ATOM 759 N N . GLY A 1 100 ? 13.400 6.862 -27.129 1.00 96.81 100 GLY A N 1
ATOM 760 C CA . GLY A 1 100 ? 14.670 7.131 -27.809 1.00 96.81 100 GLY A CA 1
ATOM 761 C C . GLY A 1 100 ? 15.857 6.357 -27.226 1.00 96.81 100 GLY A C 1
ATOM 762 O O . GLY A 1 100 ? 16.983 6.849 -27.243 1.00 96.81 100 GLY A O 1
ATOM 763 N N . LEU A 1 101 ? 15.614 5.171 -26.659 1.00 97.19 101 LEU A N 1
ATOM 764 C CA . LEU A 1 101 ? 16.635 4.348 -26.008 1.00 97.19 101 LEU A CA 1
ATOM 765 C C . LEU A 1 101 ? 17.209 3.304 -26.973 1.00 97.19 101 LEU A C 1
ATOM 767 O O . LEU A 1 101 ? 16.464 2.552 -27.596 1.00 97.19 101 LEU A O 1
ATOM 771 N N . ASP A 1 102 ? 18.538 3.197 -27.014 1.00 95.69 102 ASP A N 1
ATOM 772 C CA . ASP A 1 102 ? 19.265 2.178 -27.784 1.00 95.69 102 ASP A CA 1
ATOM 773 C C . ASP A 1 102 ? 18.889 0.758 -27.303 1.00 95.69 102 ASP A C 1
ATOM 775 O O . ASP A 1 102 ? 19.054 0.473 -26.109 1.00 95.69 102 ASP A O 1
ATOM 779 N N . PRO A 1 103 ? 18.366 -0.130 -28.175 1.00 93.50 103 PRO A N 1
ATOM 780 C CA . PRO A 1 103 ? 17.911 -1.468 -27.794 1.00 93.50 103 PRO A CA 1
ATOM 781 C C . PRO A 1 103 ? 19.017 -2.370 -27.248 1.00 93.50 103 PRO A C 1
ATOM 783 O O . PRO A 1 103 ? 18.738 -3.169 -26.351 1.00 93.50 103 PRO A O 1
ATOM 786 N N . GLU A 1 104 ? 20.257 -2.167 -27.688 1.00 94.38 104 GLU A N 1
ATOM 787 C CA . GLU A 1 104 ? 21.400 -3.009 -27.329 1.00 94.38 104 GLU A CA 1
ATOM 788 C C . GLU A 1 104 ? 22.076 -2.559 -26.029 1.00 94.38 104 GLU A C 1
ATOM 790 O O . GLU A 1 104 ? 22.946 -3.246 -25.489 1.00 94.38 104 GLU A O 1
ATOM 795 N N . LYS A 1 105 ? 21.671 -1.404 -25.483 1.00 95.38 105 LYS A N 1
ATOM 796 C CA . LYS A 1 105 ? 22.248 -0.851 -24.256 1.00 95.38 105 LYS A CA 1
ATOM 797 C C . LYS A 1 105 ? 21.334 -1.029 -23.038 1.00 95.38 105 LYS A C 1
ATOM 799 O O . LYS A 1 105 ? 20.096 -0.971 -23.145 1.00 95.38 105 LYS A O 1
ATOM 804 N N . PRO A 1 106 ? 21.919 -1.199 -21.836 1.00 94.69 106 PRO A N 1
ATOM 805 C CA . PRO A 1 106 ? 21.180 -1.080 -20.586 1.00 94.69 106 PRO A CA 1
ATOM 806 C C . PRO A 1 106 ? 20.525 0.302 -20.462 1.00 94.69 106 PRO A C 1
ATOM 808 O O . PRO A 1 106 ? 21.142 1.318 -20.775 1.00 94.69 106 PRO A O 1
ATOM 811 N N . ALA A 1 107 ? 19.288 0.339 -19.967 1.00 93.12 107 ALA A N 1
ATOM 812 C CA . ALA A 1 107 ? 18.586 1.577 -19.642 1.00 93.12 107 ALA A CA 1
ATOM 813 C C . ALA A 1 107 ? 18.607 1.801 -18.124 1.00 93.12 107 ALA A C 1
ATOM 815 O O . ALA A 1 107 ? 18.203 0.919 -17.363 1.00 93.12 107 ALA A O 1
ATOM 816 N N . LEU A 1 108 ? 19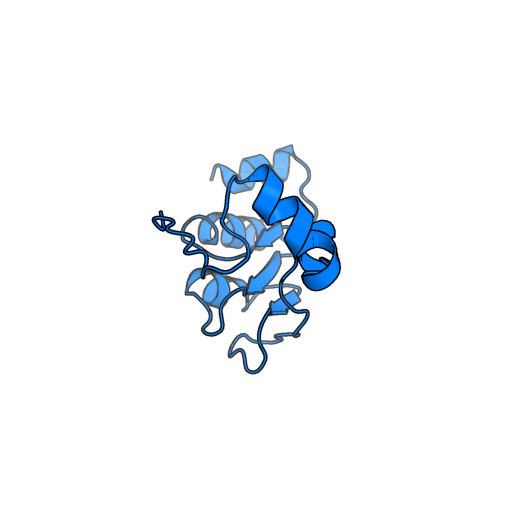.053 2.981 -17.685 1.00 93.50 108 LEU A N 1
ATOM 817 C CA . LEU A 1 108 ? 19.024 3.391 -16.281 1.00 93.50 108 LEU A CA 1
ATOM 818 C C . LEU A 1 108 ? 17.904 4.412 -16.069 1.00 93.50 108 LEU A C 1
ATOM 820 O O . LEU A 1 108 ? 17.942 5.507 -16.624 1.00 93.50 108 LEU A O 1
ATOM 824 N N . LEU A 1 109 ? 16.930 4.068 -15.228 1.00 92.44 109 LEU A N 1
ATOM 825 C CA . LEU A 1 109 ? 15.952 5.024 -14.719 1.00 92.44 109 LEU A CA 1
ATOM 826 C C . LEU A 1 109 ? 16.496 5.643 -13.430 1.00 92.44 109 LEU A C 1
ATOM 828 O O . LEU A 1 109 ? 16.611 4.955 -12.416 1.00 92.44 109 LEU A O 1
ATOM 832 N N . VAL A 1 110 ? 16.792 6.940 -13.463 1.00 93.50 110 VAL A N 1
ATOM 833 C CA . VAL A 1 110 ? 17.136 7.713 -12.265 1.00 93.50 110 VAL A CA 1
ATOM 834 C C . VAL A 1 110 ? 15.914 8.514 -11.844 1.00 93.50 110 VAL A C 1
ATOM 836 O O . VAL A 1 110 ? 15.409 9.349 -12.588 1.00 93.50 110 VAL A O 1
ATOM 839 N N . THR A 1 111 ? 15.435 8.255 -10.637 1.00 91.94 111 THR A N 1
ATOM 840 C CA . THR A 1 111 ? 14.362 9.014 -9.998 1.00 91.94 111 THR A CA 1
ATOM 841 C C . THR A 1 111 ? 14.822 9.372 -8.591 1.00 91.94 111 THR A C 1
ATOM 843 O O . THR A 1 111 ? 15.374 8.532 -7.880 1.00 91.94 111 THR A O 1
ATOM 846 N N . GLY A 1 112 ? 14.651 10.637 -8.206 1.00 82.50 112 GLY A N 1
ATOM 847 C CA . GLY A 1 112 ? 14.815 11.057 -6.820 1.00 82.50 112 GLY A CA 1
ATOM 848 C C . GLY A 1 112 ? 13.572 10.656 -6.035 1.00 82.50 112 GLY A C 1
ATOM 849 O O . GLY A 1 112 ? 12.464 11.036 -6.415 1.00 82.50 112 GLY A O 1
ATOM 850 N N . GLY A 1 113 ? 13.745 9.874 -4.968 1.00 71.94 113 GLY A N 1
ATOM 851 C CA . GLY A 1 113 ? 12.686 9.713 -3.970 1.00 71.94 113 GLY A CA 1
ATOM 852 C C . GLY A 1 113 ? 12.316 11.077 -3.374 1.00 71.94 113 GLY A C 1
ATOM 853 O O . GLY A 1 113 ? 13.165 11.966 -3.336 1.00 71.94 113 GLY A O 1
ATOM 854 N N . SER A 1 114 ? 11.059 11.249 -2.951 1.00 49.31 114 SER A N 1
ATOM 855 C CA . SER A 1 114 ? 10.616 12.471 -2.258 1.00 49.31 114 SER A CA 1
ATOM 856 C C . SER A 1 114 ? 11.295 12.645 -0.908 1.00 49.31 114 SER A C 1
ATOM 858 O O . SER A 1 114 ? 11.351 11.621 -0.184 1.00 49.31 114 SER A O 1
#